Protein AF-A0A1C0BVL2-F1 (afdb_monomer)

Radius of gyration: 25.2 Å; Cα contacts (8 Å, |Δi|>4): 49; chains: 1; bounding box: 38×52×66 Å

Secondary structure (DSSP, 8-state):
--HHHHHHHHHHHHHHHHHHHHHHHHHHHT---HHHHHHHHHHHHHHHHHHHHHHHTTT-HHHHHHHHHHHHHHHHHHHHHHHHHHHTT--

Solvent-accessible surface area (backbone atoms only — not comparable to full-atom values): 4889 Å² total; per-residue (Å²): 142,60,71,72,60,51,57,56,52,53,54,51,50,54,52,60,62,46,46,59,59,54,47,52,52,53,54,61,72,63,65,74,48,69,70,55,51,51,50,55,49,39,44,50,53,12,52,50,26,35,54,49,10,60,70,29,39,86,84,35,54,67,61,9,51,53,28,31,51,51,10,51,48,39,42,49,52,52,53,52,50,51,52,54,54,51,56,68,71,78,111

Mean predicted aligned error: 13.88 Å

Foldseek 3Di:
DPVVVVVVVVVVVVVVVVVVVVVVVVVVVPPCDPVNVVLVVLLVQLVVLQVVLVVCCVPPVPSSVVSNVSSCVSVVVSVVVVVVVVVVVVD

Sequence (91 aa):
MDDIKLDKNTKLQETLDVLPSTLHTVTKQCEIDDDTLIRISLLGAGALLLAGGAILHEKHPIASKVSAIGGIGCIGAEIARTIVKKQKQDD

Structure (mmCIF, N/CA/C/O backbone):
data_AF-A0A1C0BVL2-F1
#
_entry.id   AF-A0A1C0BVL2-F1
#
loop_
_atom_site.group_PDB
_atom_site.id
_atom_site.type_symbol
_atom_site.label_atom_id
_atom_site.label_alt_id
_atom_site.label_comp_id
_atom_site.label_asym_id
_atom_site.label_entity_id
_atom_site.label_seq_id
_atom_site.pdbx_PDB_ins_code
_atom_site.Cartn_x
_atom_site.Cartn_y
_atom_site.Cartn_z
_atom_site.occupancy
_atom_site.B_iso_or_equiv
_atom_site.auth_seq_id
_atom_site.auth_comp_id
_atom_site.auth_asym_id
_atom_site.auth_atom_id
_atom_site.pdbx_PDB_model_num
ATOM 1 N N . MET A 1 1 ? 13.416 45.681 46.530 1.00 50.59 1 MET A N 1
ATOM 2 C CA . MET A 1 1 ? 13.608 45.498 45.068 1.00 50.59 1 MET A CA 1
ATOM 3 C C . MET A 1 1 ? 13.558 44.001 44.753 1.00 50.59 1 MET A C 1
ATOM 5 O O . MET A 1 1 ? 14.310 43.508 43.918 1.00 50.59 1 MET A O 1
ATOM 9 N N . ASP A 1 2 ? 12.653 43.288 45.434 1.00 53.56 2 ASP A N 1
ATOM 10 C CA . ASP A 1 2 ? 12.751 41.842 45.678 1.00 53.56 2 ASP A CA 1
ATOM 11 C C . ASP A 1 2 ? 11.461 41.108 45.272 1.00 53.56 2 ASP A C 1
ATOM 13 O O . ASP A 1 2 ? 11.503 39.939 44.899 1.00 53.56 2 ASP A O 1
ATOM 17 N N . ASP A 1 3 ? 10.338 41.827 45.179 1.00 53.69 3 ASP A N 1
ATOM 18 C CA . ASP A 1 3 ? 9.028 41.266 44.818 1.00 53.69 3 ASP A CA 1
ATOM 19 C C . ASP A 1 3 ? 8.926 40.876 43.331 1.00 53.69 3 ASP A C 1
ATOM 21 O O . ASP A 1 3 ? 8.235 39.929 42.964 1.00 53.69 3 ASP A O 1
ATOM 25 N N . ILE A 1 4 ? 9.688 41.545 42.456 1.00 52.91 4 ILE A N 1
ATOM 26 C CA . ILE A 1 4 ? 9.707 41.266 41.005 1.00 52.91 4 ILE A CA 1
ATOM 27 C C . ILE A 1 4 ? 10.491 39.978 40.689 1.00 52.91 4 ILE A C 1
ATOM 29 O O . ILE A 1 4 ? 10.265 39.341 39.658 1.00 52.91 4 ILE A O 1
ATOM 33 N N . LYS A 1 5 ? 11.434 39.582 41.557 1.00 51.97 5 LYS A N 1
ATOM 34 C CA . LYS A 1 5 ? 12.185 38.326 41.392 1.00 51.97 5 LYS A CA 1
ATOM 35 C C . LYS A 1 5 ? 11.355 37.109 41.799 1.00 51.97 5 LYS A C 1
ATOM 37 O O . LYS A 1 5 ? 11.525 36.060 41.181 1.00 51.97 5 LYS A O 1
ATOM 42 N N . LEU A 1 6 ? 10.463 37.257 42.780 1.00 53.16 6 LEU A N 1
ATOM 43 C CA . LEU A 1 6 ? 9.615 36.170 43.263 1.00 53.16 6 LEU A CA 1
ATOM 44 C C . LEU A 1 6 ? 8.544 35.786 42.224 1.00 53.16 6 LEU A C 1
ATOM 46 O O . LEU A 1 6 ? 8.459 34.616 41.872 1.00 53.16 6 LEU A O 1
ATOM 50 N N . ASP A 1 7 ? 7.850 36.762 41.619 1.00 56.41 7 ASP A N 1
ATOM 51 C CA . ASP A 1 7 ? 6.824 36.528 40.575 1.00 56.41 7 ASP A CA 1
ATOM 52 C C . ASP A 1 7 ? 7.365 35.766 39.350 1.00 56.41 7 ASP A C 1
ATOM 54 O O . ASP A 1 7 ? 6.716 34.872 38.801 1.00 56.41 7 ASP A O 1
ATOM 58 N N . LYS A 1 8 ? 8.598 36.079 38.933 1.00 55.72 8 LYS A N 1
ATOM 59 C CA . LYS A 1 8 ? 9.244 35.403 37.798 1.00 55.72 8 LYS A CA 1
ATOM 60 C C . LYS A 1 8 ? 9.602 33.954 38.113 1.00 55.72 8 LYS A C 1
ATOM 62 O O . LYS A 1 8 ? 9.532 33.114 37.221 1.00 55.72 8 LYS A O 1
ATOM 67 N N . ASN A 1 9 ? 9.988 33.667 39.355 1.00 56.12 9 ASN A N 1
ATOM 68 C CA . ASN A 1 9 ? 10.331 32.317 39.791 1.00 56.12 9 ASN A CA 1
ATOM 69 C C . ASN A 1 9 ? 9.073 31.435 39.876 1.00 56.12 9 ASN A C 1
ATOM 71 O O . ASN A 1 9 ? 9.080 30.321 39.363 1.00 56.12 9 ASN A O 1
ATOM 75 N N . THR A 1 10 ? 7.963 31.979 40.386 1.00 60.78 10 THR A N 1
ATOM 76 C CA . THR A 1 10 ? 6.672 31.278 40.463 1.00 60.78 10 THR A CA 1
ATOM 77 C C . THR A 1 10 ? 6.110 30.939 39.079 1.00 60.78 10 THR A C 1
ATOM 79 O O . THR A 1 10 ? 5.740 29.794 38.843 1.00 60.78 10 THR A O 1
ATOM 82 N N . LYS A 1 11 ? 6.150 31.874 38.117 1.00 61.00 11 LYS A N 1
ATOM 83 C CA . LYS A 1 11 ? 5.722 31.609 36.727 1.00 61.00 11 LYS A CA 1
ATOM 84 C C . LYS A 1 11 ? 6.572 30.559 36.016 1.00 61.00 11 LYS A C 1
ATOM 86 O O . LYS A 1 11 ? 6.054 29.778 35.218 1.00 61.00 11 LYS A O 1
ATOM 91 N N . LEU A 1 12 ? 7.881 30.545 36.276 1.00 62.16 12 LEU A N 1
ATOM 92 C CA . LEU A 1 12 ? 8.782 29.517 35.751 1.00 62.16 12 LEU A CA 1
ATOM 93 C C . LEU A 1 12 ? 8.438 28.141 36.332 1.00 62.16 12 LEU A C 1
ATOM 95 O O . LEU A 1 12 ? 8.389 27.175 35.577 1.00 62.16 12 LEU A O 1
ATOM 99 N N . GLN A 1 13 ? 8.144 28.070 37.632 1.00 60.69 13 GLN A N 1
ATOM 100 C CA . GLN A 1 13 ? 7.748 26.840 38.318 1.00 60.69 13 GLN A CA 1
ATOM 101 C C . GLN A 1 13 ? 6.411 26.295 37.787 1.00 60.69 13 GLN A C 1
ATOM 103 O O . GLN A 1 13 ? 6.331 25.124 37.434 1.00 60.69 13 GLN A O 1
ATOM 108 N N . GLU A 1 14 ? 5.400 27.153 37.618 1.00 61.47 14 GLU A N 1
ATOM 109 C CA . GLU A 1 14 ? 4.104 26.769 37.035 1.00 61.47 14 GLU A CA 1
ATOM 110 C C . GLU A 1 14 ? 4.245 26.294 35.582 1.00 61.47 14 GLU A C 1
ATOM 112 O O . GLU A 1 14 ? 3.633 25.310 35.177 1.00 61.47 14 GLU A O 1
ATOM 117 N N . THR A 1 15 ? 5.103 26.943 34.789 1.00 60.91 15 THR A N 1
ATOM 118 C CA . THR A 1 15 ? 5.370 26.515 33.405 1.00 60.91 15 THR A CA 1
ATOM 119 C C . THR A 1 15 ? 6.084 25.158 33.364 1.00 60.91 15 THR A C 1
ATOM 121 O O . THR A 1 15 ? 5.784 24.332 32.502 1.00 60.91 15 THR A O 1
ATOM 124 N N . LEU A 1 16 ? 7.006 24.910 34.302 1.00 61.81 16 LEU A N 1
ATOM 125 C CA . LEU A 1 16 ? 7.724 23.640 34.457 1.00 61.81 16 LEU A CA 1
ATOM 126 C C . LEU A 1 16 ? 6.817 22.496 34.922 1.00 61.81 16 LEU A C 1
ATOM 128 O O . LEU A 1 16 ? 7.044 21.372 34.491 1.00 61.81 16 LEU A O 1
ATOM 132 N N . ASP A 1 17 ? 5.794 22.773 35.730 1.00 64.69 17 ASP A N 1
ATOM 133 C CA . ASP A 1 17 ? 4.810 21.775 36.171 1.00 64.69 17 ASP A CA 1
ATOM 134 C C . ASP A 1 17 ? 3.788 21.438 35.077 1.00 64.69 17 ASP A C 1
ATOM 136 O O . ASP A 1 17 ? 3.343 20.294 34.953 1.00 64.69 17 ASP A O 1
ATOM 140 N N . VAL A 1 18 ? 3.451 22.407 34.221 1.00 63.88 18 VAL A N 1
ATOM 141 C CA . VAL A 1 18 ? 2.557 22.176 33.079 1.00 63.88 18 VAL A CA 1
ATOM 142 C C . VAL A 1 18 ? 3.280 21.410 31.968 1.00 63.88 18 VAL A C 1
ATOM 144 O O . VAL A 1 18 ? 2.688 20.505 31.382 1.00 63.88 18 VAL A O 1
ATOM 147 N N . LEU A 1 19 ? 4.567 21.676 31.721 1.00 65.69 19 LEU A N 1
ATOM 148 C CA . LEU A 1 19 ? 5.354 21.040 30.657 1.00 65.69 19 LEU A CA 1
ATOM 149 C C . LEU A 1 19 ? 5.260 19.496 30.614 1.00 65.69 19 LEU A C 1
ATOM 151 O O . LEU A 1 19 ? 4.976 18.980 29.535 1.00 65.69 19 LEU A O 1
ATOM 155 N N . PRO A 1 20 ? 5.430 18.731 31.712 1.00 65.56 20 PRO A N 1
ATOM 156 C CA . PRO A 1 20 ? 5.297 17.275 31.693 1.00 65.56 20 PRO A CA 1
ATOM 157 C C . PRO A 1 20 ? 3.861 16.811 31.433 1.00 65.56 20 PRO A C 1
ATOM 159 O O . PRO A 1 20 ? 3.672 15.786 30.783 1.00 65.56 20 PRO A O 1
ATOM 162 N N . SER A 1 21 ? 2.845 17.561 31.870 1.00 61.38 21 SER A N 1
ATOM 163 C CA . SER A 1 21 ? 1.440 17.233 31.590 1.00 61.38 21 SER A CA 1
ATOM 164 C C . SER A 1 21 ? 1.086 17.444 30.111 1.00 61.38 21 SER A C 1
ATOM 166 O O . SER A 1 21 ? 0.446 16.588 29.491 1.00 61.38 21 SER A O 1
ATOM 168 N N . THR A 1 22 ? 1.593 18.517 29.499 1.00 60.00 22 THR A N 1
ATOM 169 C CA . THR A 1 22 ? 1.447 18.780 28.063 1.00 60.00 22 THR A CA 1
ATOM 170 C C . THR A 1 22 ? 2.253 17.781 27.245 1.00 60.00 22 THR A C 1
ATOM 172 O O . THR A 1 22 ? 1.752 17.246 26.262 1.00 60.00 22 THR A O 1
ATOM 175 N N . LEU A 1 23 ? 3.477 17.465 27.673 1.00 59.31 23 LEU A N 1
ATOM 176 C CA . LEU A 1 23 ? 4.358 16.526 26.985 1.00 59.31 23 LEU A CA 1
ATOM 177 C C . LEU A 1 23 ? 3.791 15.107 27.047 1.00 59.31 23 LEU A C 1
ATOM 179 O O . LEU A 1 23 ? 3.722 14.448 26.025 1.00 59.31 23 LEU A O 1
ATOM 183 N N . HIS A 1 24 ? 3.257 14.670 28.186 1.00 56.84 24 HIS A N 1
ATOM 184 C CA . HIS A 1 24 ? 2.543 13.398 28.296 1.00 56.84 24 HIS A CA 1
ATOM 185 C C . HIS A 1 24 ? 1.283 13.347 27.413 1.00 56.84 24 HIS A C 1
ATOM 187 O O . HIS A 1 24 ? 0.978 12.306 26.835 1.00 56.84 24 HIS A O 1
ATOM 193 N N . THR A 1 25 ? 0.576 14.469 27.256 1.00 58.09 25 THR A N 1
ATOM 194 C CA . THR A 1 25 ? -0.580 14.569 26.349 1.00 58.09 25 THR A CA 1
ATOM 195 C C . THR A 1 25 ? -0.155 14.456 24.880 1.00 58.09 25 THR A C 1
ATOM 197 O O . THR A 1 25 ? -0.791 13.736 24.114 1.00 58.09 25 THR A O 1
ATOM 200 N N . VAL A 1 26 ? 0.959 15.086 24.499 1.00 57.41 26 VAL A N 1
ATOM 201 C CA . VAL A 1 26 ? 1.537 14.999 23.146 1.00 57.41 26 VAL A CA 1
ATOM 202 C C . VAL A 1 26 ? 2.116 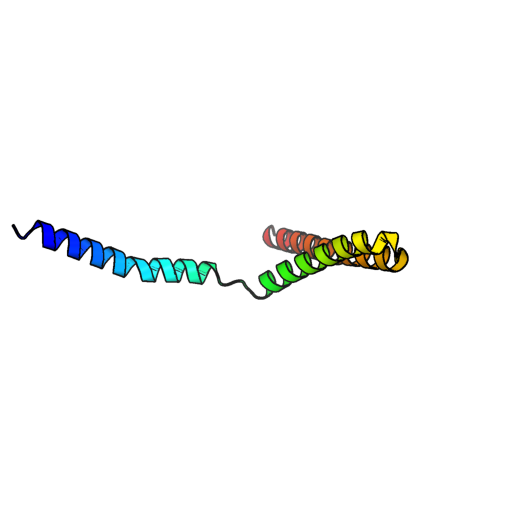13.606 22.871 1.00 57.41 26 VAL A C 1
ATOM 204 O O . VAL A 1 26 ? 1.922 13.064 21.787 1.00 57.41 26 VAL A O 1
ATOM 207 N N . THR A 1 27 ? 2.762 12.977 23.854 1.00 54.69 27 THR A N 1
ATOM 208 C CA . THR A 1 27 ? 3.284 11.608 23.729 1.00 54.69 27 THR A CA 1
ATOM 209 C C . THR A 1 27 ? 2.149 10.591 23.610 1.00 54.69 27 THR A C 1
ATOM 211 O O . THR A 1 27 ? 2.246 9.684 22.792 1.00 54.69 27 THR A O 1
ATOM 214 N N . LYS A 1 28 ? 1.031 10.778 24.329 1.00 50.16 28 LYS A N 1
ATOM 215 C CA . LYS A 1 28 ? -0.191 9.971 24.147 1.00 50.16 28 LYS A CA 1
ATOM 216 C C . LYS A 1 28 ? -0.855 10.175 22.784 1.00 50.16 28 LYS A C 1
ATOM 218 O O . LYS A 1 28 ? -1.442 9.243 22.253 1.00 50.16 28 LYS A O 1
ATOM 223 N N . GLN A 1 29 ? -0.754 11.365 22.191 1.00 53.78 29 GLN A N 1
ATOM 224 C CA . GLN A 1 29 ? -1.202 11.596 20.810 1.00 53.78 29 GLN A CA 1
ATOM 225 C C . GLN A 1 29 ? -0.294 10.947 19.753 1.00 53.78 29 GLN A C 1
ATOM 227 O O . GLN A 1 29 ? -0.691 10.859 18.594 1.00 53.78 29 GLN A O 1
ATOM 232 N N . CYS A 1 30 ? 0.898 10.485 20.136 1.00 54.22 30 CYS A N 1
ATOM 233 C CA . CYS A 1 30 ? 1.853 9.804 19.263 1.00 54.22 30 CYS A CA 1
ATOM 234 C C . CYS A 1 30 ? 1.878 8.284 19.505 1.00 54.22 30 CYS A C 1
ATOM 236 O O . CYS A 1 30 ? 2.848 7.610 19.168 1.00 54.22 30 CYS A O 1
ATOM 238 N N . GLU A 1 31 ? 0.829 7.720 20.103 1.00 54.34 31 GLU A N 1
ATOM 239 C CA . GLU A 1 31 ? 0.645 6.273 20.142 1.00 54.34 31 GLU A CA 1
ATOM 240 C C . GLU A 1 31 ? 0.013 5.853 18.808 1.00 54.34 31 GLU A C 1
ATOM 242 O O . GLU A 1 31 ? -1.206 5.779 18.643 1.00 54.34 31 GLU A O 1
ATOM 247 N N . ILE A 1 32 ? 0.866 5.700 17.790 1.00 65.06 32 ILE A N 1
ATOM 248 C CA . ILE A 1 32 ? 0.457 5.134 16.505 1.00 65.06 32 ILE A CA 1
ATOM 249 C C . ILE A 1 32 ? 0.150 3.663 16.767 1.00 65.06 32 ILE A C 1
ATOM 251 O O . ILE A 1 32 ? 1.061 2.861 16.944 1.00 65.06 32 ILE A O 1
ATOM 255 N N . ASP A 1 33 ? -1.137 3.331 16.796 1.00 81.06 33 ASP A N 1
ATOM 256 C CA . ASP A 1 33 ? -1.597 1.949 16.878 1.00 81.06 33 ASP A CA 1
ATOM 257 C C . ASP A 1 33 ? -0.987 1.106 15.745 1.00 81.06 33 ASP A C 1
ATOM 259 O O . ASP A 1 33 ? -0.832 1.592 14.616 1.00 81.06 33 ASP A O 1
ATOM 263 N N . ASP A 1 34 ? -0.680 -0.163 16.021 1.00 80.44 34 ASP A N 1
ATOM 264 C CA . ASP A 1 34 ? -0.072 -1.074 15.045 1.00 80.44 34 ASP 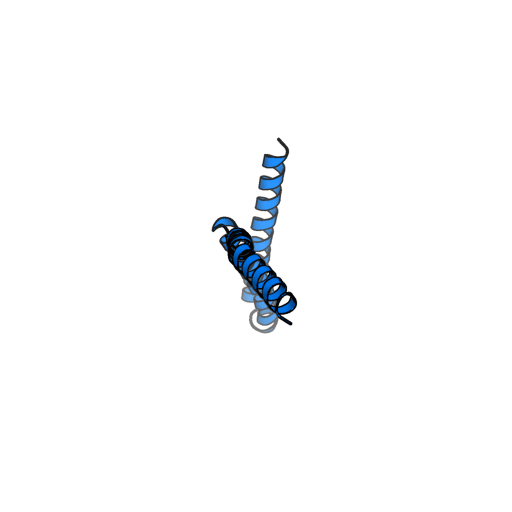A CA 1
ATOM 265 C C . ASP A 1 34 ? -0.909 -1.167 13.756 1.00 80.44 34 ASP A C 1
ATOM 267 O O . ASP A 1 34 ? -0.356 -1.231 12.655 1.00 80.44 34 ASP A O 1
ATOM 271 N N . ASP A 1 35 ? -2.245 -1.085 13.851 1.00 79.06 35 ASP A N 1
ATOM 272 C CA . ASP A 1 35 ? -3.119 -1.042 12.674 1.00 79.06 35 ASP A CA 1
ATOM 273 C C . ASP A 1 35 ? -2.864 0.224 11.846 1.00 79.06 35 ASP A C 1
ATOM 275 O O . ASP A 1 35 ? -2.796 0.154 10.623 1.00 79.06 35 ASP A O 1
ATOM 279 N N . THR A 1 36 ? -2.658 1.379 12.480 1.00 80.38 36 THR A N 1
ATOM 280 C CA . THR A 1 36 ? -2.352 2.638 11.780 1.00 80.38 36 THR A CA 1
ATOM 281 C C . THR A 1 36 ? -0.994 2.571 11.084 1.00 80.38 36 THR A C 1
ATOM 283 O O . THR A 1 36 ? -0.869 2.993 9.931 1.00 80.38 36 THR A O 1
ATOM 286 N N . LEU A 1 37 ? 0.009 1.982 11.735 1.00 84.00 37 LEU A N 1
ATOM 287 C CA . LEU A 1 37 ? 1.335 1.797 11.150 1.00 84.00 37 LEU A CA 1
ATOM 288 C C . LEU A 1 37 ? 1.300 0.858 9.936 1.00 84.00 37 LEU A C 1
ATOM 290 O O . LEU A 1 37 ? 1.909 1.154 8.902 1.00 84.00 37 LEU A O 1
ATOM 294 N N . ILE A 1 38 ? 0.546 -0.241 10.025 1.00 82.56 38 ILE A N 1
ATOM 295 C CA . ILE A 1 38 ? 0.344 -1.182 8.916 1.00 82.56 38 ILE A CA 1
ATOM 296 C C . ILE A 1 38 ? -0.337 -0.483 7.735 1.00 82.56 38 ILE A C 1
ATOM 298 O O . ILE A 1 38 ? 0.091 -0.661 6.594 1.00 82.56 38 ILE A O 1
ATOM 302 N N . ARG A 1 39 ? -1.350 0.354 7.984 1.00 83.25 39 ARG A N 1
ATOM 303 C CA . ARG A 1 39 ? -2.052 1.098 6.924 1.00 83.25 39 ARG A CA 1
ATOM 304 C C . ARG A 1 39 ? -1.143 2.075 6.194 1.00 83.25 39 ARG A C 1
ATOM 306 O O . ARG A 1 39 ? -1.116 2.088 4.965 1.00 83.25 39 ARG A O 1
ATOM 313 N N . ILE A 1 40 ? -0.386 2.880 6.941 1.00 85.44 40 ILE A N 1
ATOM 314 C CA . ILE A 1 40 ? 0.558 3.846 6.362 1.00 85.44 40 ILE A CA 1
ATOM 315 C C . ILE A 1 40 ? 1.615 3.103 5.541 1.00 85.44 40 ILE A C 1
ATOM 317 O O . ILE A 1 40 ? 1.928 3.507 4.421 1.00 85.44 40 ILE A O 1
ATOM 321 N N . SER A 1 41 ? 2.109 1.979 6.062 1.00 84.94 41 SER A N 1
ATOM 322 C CA . SER A 1 41 ? 3.080 1.131 5.370 1.00 84.94 41 SER A CA 1
ATOM 323 C C . SER A 1 41 ? 2.514 0.541 4.074 1.00 84.94 41 SER A C 1
ATOM 325 O O . SER A 1 41 ? 3.197 0.547 3.051 1.00 84.94 41 SER A O 1
ATOM 327 N N . LEU A 1 42 ? 1.256 0.084 4.078 1.00 88.62 42 LEU A N 1
ATOM 328 C CA . LEU A 1 42 ? 0.587 -0.464 2.895 1.00 88.62 42 LEU A CA 1
ATOM 329 C C . LEU A 1 42 ? 0.351 0.608 1.821 1.00 88.62 42 LEU A C 1
ATOM 331 O O . LEU A 1 42 ? 0.589 0.352 0.639 1.00 88.62 42 LEU A O 1
ATOM 335 N N . LEU A 1 43 ? -0.051 1.821 2.221 1.00 91.00 43 LEU A N 1
ATOM 336 C CA . LEU A 1 43 ? -0.164 2.963 1.307 1.00 91.00 43 LEU A CA 1
ATOM 337 C C . LEU A 1 43 ? 1.194 3.339 0.709 1.00 91.00 43 LEU A C 1
ATOM 339 O O . LEU A 1 43 ? 1.305 3.534 -0.502 1.00 91.00 43 LEU A O 1
ATOM 343 N N . GLY A 1 44 ? 2.226 3.420 1.552 1.00 90.50 44 GLY A N 1
ATOM 344 C CA . GLY A 1 44 ? 3.589 3.741 1.136 1.00 90.50 44 GLY A CA 1
ATOM 345 C C . GLY A 1 44 ? 4.144 2.716 0.147 1.00 90.50 44 GLY A C 1
ATOM 346 O O . GLY A 1 44 ? 4.669 3.091 -0.901 1.00 90.50 44 GLY A O 1
ATOM 347 N N . ALA A 1 45 ? 3.953 1.424 0.425 1.00 90.44 45 ALA A N 1
ATOM 348 C CA . ALA A 1 45 ? 4.320 0.344 -0.487 1.00 90.44 45 ALA A CA 1
ATOM 349 C C . ALA A 1 45 ? 3.558 0.439 -1.820 1.00 90.44 45 ALA A C 1
ATOM 351 O O . ALA A 1 45 ? 4.161 0.305 -2.885 1.00 90.44 45 ALA A O 1
ATOM 352 N N . GLY A 1 46 ? 2.255 0.737 -1.778 1.00 93.12 46 GLY A N 1
ATOM 353 C CA . GLY A 1 46 ? 1.441 0.924 -2.979 1.00 93.12 46 GLY A CA 1
ATOM 354 C C . GLY A 1 46 ? 1.924 2.082 -3.860 1.00 93.12 46 GLY A C 1
ATOM 355 O O . GLY A 1 46 ? 2.065 1.930 -5.076 1.00 93.12 46 GLY A O 1
ATOM 356 N N . ALA A 1 47 ? 2.252 3.221 -3.247 1.00 91.94 47 ALA A N 1
ATOM 357 C CA . ALA A 1 47 ? 2.801 4.383 -3.942 1.00 91.94 47 ALA A CA 1
ATOM 358 C C . ALA A 1 47 ? 4.185 4.097 -4.550 1.00 91.94 47 ALA A C 1
ATOM 360 O O . ALA A 1 47 ? 4.452 4.474 -5.694 1.00 91.94 47 ALA A O 1
ATOM 361 N N . LEU A 1 48 ? 5.048 3.385 -3.819 1.00 93.88 48 LEU A N 1
ATOM 362 C CA . LEU A 1 48 ? 6.372 3.004 -4.304 1.00 93.88 48 LEU A CA 1
ATOM 363 C C . LEU A 1 48 ? 6.285 2.067 -5.514 1.00 93.88 48 LEU A C 1
ATOM 365 O O . LEU A 1 48 ? 7.034 2.233 -6.474 1.00 93.88 48 LEU A O 1
ATOM 369 N N . LEU A 1 49 ? 5.346 1.120 -5.504 1.00 92.62 49 LEU A N 1
ATOM 370 C CA . LEU A 1 49 ? 5.096 0.213 -6.624 1.00 92.62 49 LEU A CA 1
ATOM 371 C C . LEU A 1 49 ? 4.585 0.945 -7.875 1.00 92.62 49 LEU A C 1
ATOM 373 O O . LEU A 1 49 ? 4.987 0.607 -8.990 1.00 92.62 49 LEU A O 1
ATOM 377 N N . LEU A 1 50 ? 3.750 1.973 -7.715 1.00 92.00 50 LEU A N 1
ATOM 378 C CA . LEU A 1 50 ? 3.313 2.826 -8.825 1.00 92.00 50 LEU A CA 1
ATOM 379 C C . LEU A 1 50 ? 4.476 3.626 -9.424 1.00 92.00 50 LEU A C 1
ATOM 381 O O . LEU A 1 50 ? 4.690 3.592 -10.637 1.00 92.00 50 LEU A O 1
ATOM 385 N N . ALA A 1 51 ? 5.254 4.304 -8.577 1.00 90.31 51 ALA A N 1
ATOM 386 C CA . ALA A 1 51 ? 6.407 5.090 -9.010 1.00 90.31 51 ALA A CA 1
ATOM 387 C C . ALA A 1 51 ? 7.486 4.206 -9.654 1.00 90.31 51 ALA A C 1
ATOM 389 O O . ALA A 1 51 ? 7.983 4.509 -10.738 1.00 90.31 51 ALA A O 1
ATOM 390 N N . GLY A 1 52 ? 7.792 3.066 -9.030 1.00 89.62 52 GLY A N 1
ATOM 391 C CA . GLY A 1 52 ? 8.693 2.057 -9.575 1.00 89.62 52 GLY A CA 1
ATOM 392 C C . GLY A 1 52 ? 8.200 1.535 -10.921 1.00 89.62 52 GLY A C 1
ATOM 393 O O . GLY A 1 52 ? 8.973 1.477 -11.874 1.00 89.62 52 GLY A O 1
ATOM 394 N N . GLY A 1 53 ? 6.901 1.246 -11.040 1.00 90.44 53 GLY A N 1
ATOM 395 C CA . GLY A 1 53 ? 6.277 0.829 -12.292 1.00 90.44 53 GLY A CA 1
ATOM 396 C C . GLY A 1 53 ? 6.469 1.848 -13.415 1.00 90.44 53 GLY A C 1
ATOM 397 O O . GLY A 1 53 ? 6.838 1.462 -14.523 1.00 90.44 53 GLY A O 1
ATOM 398 N N . ALA A 1 54 ? 6.303 3.141 -13.134 1.00 88.06 54 ALA A N 1
ATOM 399 C CA . ALA A 1 54 ? 6.541 4.203 -14.111 1.00 88.06 54 ALA A CA 1
ATOM 400 C C . ALA A 1 54 ? 8.011 4.257 -14.565 1.00 88.06 54 ALA A C 1
ATOM 402 O O . ALA A 1 54 ? 8.279 4.329 -15.762 1.00 88.06 54 ALA A O 1
ATOM 403 N N . ILE A 1 55 ? 8.962 4.132 -13.632 1.00 90.56 55 ILE A N 1
ATOM 404 C CA . ILE A 1 55 ? 10.405 4.104 -13.935 1.00 90.56 55 ILE A CA 1
ATOM 405 C C . ILE A 1 55 ? 10.774 2.867 -14.770 1.00 90.56 55 ILE A C 1
ATOM 407 O O . ILE A 1 55 ? 11.583 2.935 -15.694 1.00 90.56 55 ILE A O 1
ATOM 411 N N . LEU A 1 56 ? 10.164 1.722 -14.464 1.00 89.81 56 LEU A N 1
ATOM 412 C CA . LEU A 1 56 ? 10.381 0.454 -15.160 1.00 89.81 56 LEU A CA 1
ATOM 413 C C . LEU A 1 56 ? 9.767 0.427 -16.565 1.00 89.81 56 LEU A C 1
ATOM 415 O O . LEU A 1 56 ? 1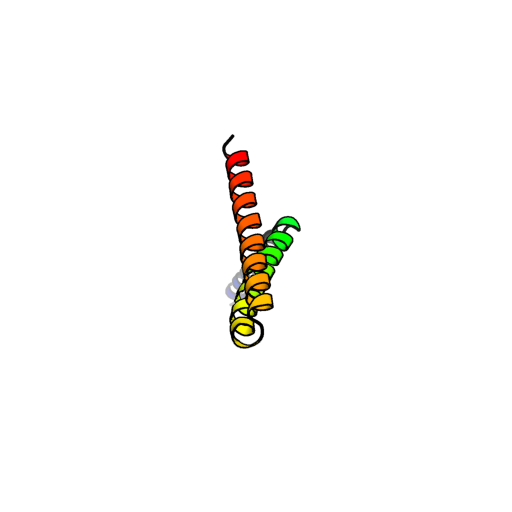0.120 -0.457 -17.343 1.00 89.81 56 LEU A O 1
ATOM 419 N N . HIS A 1 57 ? 8.8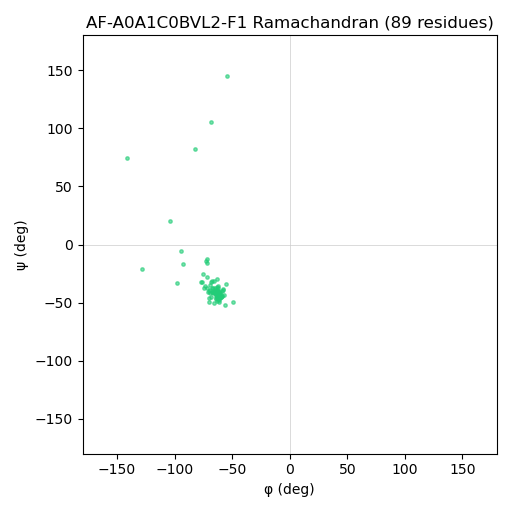60 1.348 -16.903 1.00 88.19 57 HIS A N 1
ATOM 420 C CA . HIS A 1 57 ? 8.045 1.264 -18.116 1.00 88.19 57 HIS A CA 1
ATOM 421 C C . HIS A 1 57 ? 8.876 1.214 -19.401 1.00 88.19 57 HIS A C 1
ATOM 423 O O . HIS A 1 57 ? 8.577 0.417 -20.289 1.00 88.19 57 HIS A O 1
ATOM 429 N N . GLU A 1 58 ? 9.953 1.998 -19.476 1.00 83.50 58 GLU A N 1
ATOM 430 C CA . GLU A 1 58 ? 10.797 2.059 -20.673 1.00 83.50 58 GLU A CA 1
ATOM 431 C C . GLU A 1 58 ? 11.670 0.813 -20.870 1.00 83.50 58 GLU A C 1
ATOM 433 O O . GLU A 1 58 ? 11.885 0.388 -22.002 1.00 83.50 58 GLU A O 1
ATOM 438 N N . LYS A 1 59 ? 12.176 0.210 -19.786 1.00 90.50 59 LYS A N 1
ATOM 439 C CA . LYS A 1 59 ? 13.128 -0.917 -19.865 1.00 90.50 59 LYS A CA 1
ATO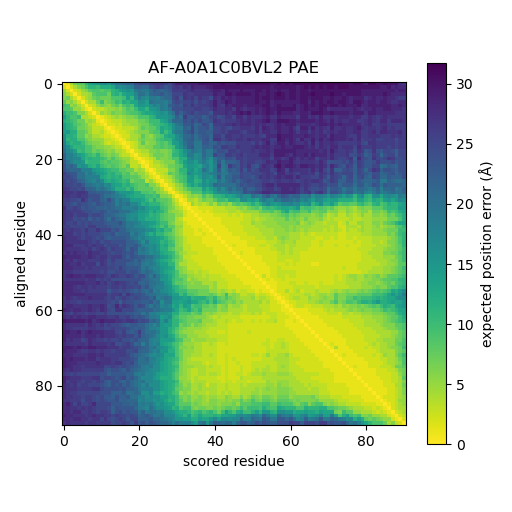M 440 C C . LYS A 1 59 ? 12.475 -2.285 -19.699 1.00 90.50 59 LYS A C 1
ATOM 442 O O . LYS A 1 59 ? 12.926 -3.266 -20.281 1.00 90.50 59 LYS A O 1
ATOM 447 N N . HIS A 1 60 ? 11.423 -2.363 -18.892 1.00 91.88 60 HIS A N 1
ATOM 448 C CA . HIS A 1 60 ? 10.773 -3.606 -18.495 1.00 91.88 60 HIS A CA 1
ATOM 449 C C . HIS A 1 60 ? 9.246 -3.416 -18.445 1.00 91.88 60 HIS A C 1
ATOM 451 O O . HIS A 1 60 ? 8.660 -3.379 -17.362 1.00 91.88 60 HIS A O 1
ATOM 457 N N . PRO A 1 61 ? 8.561 -3.344 -19.602 1.00 85.06 61 PRO A N 1
ATOM 458 C CA . PRO A 1 61 ? 7.137 -3.001 -19.675 1.00 85.06 61 PRO A CA 1
ATOM 459 C C . PRO A 1 61 ? 6.224 -4.020 -18.976 1.00 85.06 61 PRO A C 1
ATOM 461 O O . PRO A 1 61 ? 5.175 -3.657 -18.447 1.00 85.06 61 PRO A O 1
ATOM 464 N N . ILE A 1 62 ? 6.617 -5.298 -18.931 1.00 91.81 62 ILE A N 1
ATOM 465 C CA . ILE A 1 62 ? 5.869 -6.329 -18.194 1.00 91.81 62 ILE A CA 1
ATOM 466 C C . ILE A 1 62 ? 6.011 -6.104 -16.683 1.00 91.81 62 ILE A C 1
ATOM 468 O O . ILE A 1 62 ? 5.005 -6.036 -15.982 1.00 91.81 62 ILE A O 1
ATOM 472 N N . ALA A 1 63 ? 7.239 -5.922 -16.188 1.00 89.31 63 ALA A N 1
ATOM 473 C CA . ALA A 1 63 ? 7.488 -5.646 -14.771 1.00 89.31 63 ALA A CA 1
ATOM 474 C C . ALA A 1 63 ? 6.837 -4.326 -14.327 1.00 89.31 63 ALA A C 1
ATOM 476 O O . ALA A 1 63 ? 6.268 -4.256 -13.244 1.00 89.31 63 ALA A O 1
ATOM 477 N N . SER A 1 64 ? 6.845 -3.314 -15.196 1.00 93.00 64 SER A N 1
ATOM 478 C CA . SER A 1 64 ? 6.149 -2.043 -15.003 1.00 93.00 64 SER A CA 1
ATOM 479 C C . SER A 1 64 ? 4.654 -2.232 -14.760 1.00 93.00 64 SER A C 1
ATOM 481 O O . SER A 1 64 ? 4.132 -1.759 -13.752 1.00 93.00 64 SER A O 1
ATOM 483 N N . LYS A 1 65 ? 3.972 -2.983 -15.635 1.00 92.75 65 LYS A N 1
ATOM 484 C CA . LYS A 1 65 ? 2.539 -3.270 -15.493 1.00 92.75 65 LYS A CA 1
ATOM 485 C C . LYS A 1 65 ? 2.239 -4.055 -14.221 1.00 92.75 65 LYS A C 1
ATOM 487 O O . LYS A 1 65 ? 1.30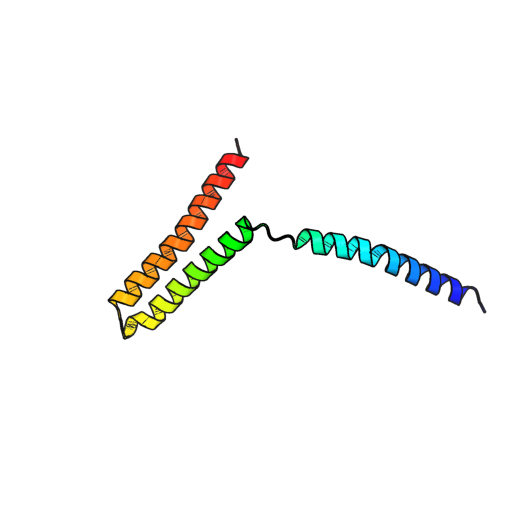4 -3.707 -13.510 1.00 92.75 65 LYS A O 1
ATOM 492 N N . VAL A 1 66 ? 3.038 -5.079 -13.914 1.00 93.25 66 VAL A N 1
ATOM 493 C CA . VAL A 1 66 ? 2.877 -5.876 -12.686 1.00 93.25 66 VAL A CA 1
ATOM 494 C C . VAL A 1 66 ? 3.051 -4.999 -11.444 1.00 93.25 66 VAL A C 1
ATOM 496 O O . VAL A 1 66 ? 2.221 -5.050 -10.541 1.00 93.25 66 VAL A O 1
ATOM 499 N N . SER A 1 67 ? 4.075 -4.145 -11.430 1.00 92.38 67 SER A N 1
ATOM 500 C CA . SER A 1 67 ? 4.326 -3.191 -10.348 1.00 92.38 67 SER A CA 1
ATOM 501 C C . SER A 1 67 ? 3.164 -2.208 -10.191 1.00 92.38 67 SER A C 1
ATOM 503 O O . SER A 1 67 ? 2.642 -2.042 -9.093 1.00 92.38 67 SER A O 1
ATOM 505 N N . ALA A 1 68 ? 2.686 -1.614 -11.287 1.00 91.69 68 ALA A N 1
ATOM 506 C CA . ALA A 1 68 ? 1.573 -0.671 -11.250 1.00 91.69 68 ALA A CA 1
ATOM 507 C C . ALA A 1 68 ? 0.272 -1.323 -10.748 1.00 91.69 68 ALA A C 1
ATOM 509 O O . ALA A 1 68 ? -0.406 -0.756 -9.895 1.00 91.69 68 ALA A O 1
ATOM 510 N N . ILE A 1 69 ? -0.051 -2.533 -11.217 1.00 92.62 69 ILE A N 1
ATOM 511 C CA . ILE A 1 69 ? -1.231 -3.287 -10.764 1.00 92.62 69 ILE A CA 1
ATOM 512 C C . ILE A 1 69 ? -1.114 -3.631 -9.276 1.00 92.62 69 ILE A C 1
ATOM 514 O O . ILE A 1 69 ? -2.078 -3.445 -8.535 1.00 92.62 69 ILE A O 1
ATOM 518 N N . GLY A 1 70 ? 0.062 -4.078 -8.823 1.00 91.00 70 GLY A N 1
ATOM 519 C CA . GLY A 1 70 ? 0.321 -4.340 -7.407 1.00 91.00 70 GLY A CA 1
ATOM 520 C C . GLY A 1 70 ? 0.121 -3.092 -6.546 1.00 91.00 70 GLY A C 1
ATOM 521 O O . GLY A 1 70 ? -0.563 -3.150 -5.527 1.00 91.00 70 GLY A O 1
ATOM 522 N N . GLY A 1 71 ? 0.633 -1.945 -7.001 1.00 91.62 71 GLY A N 1
ATOM 523 C CA . GLY A 1 71 ? 0.466 -0.667 -6.312 1.00 91.62 71 GLY A CA 1
ATOM 524 C C . GLY A 1 71 ? -0.994 -0.221 -6.197 1.00 91.62 71 GLY A C 1
ATOM 525 O O . GLY A 1 71 ? -1.448 0.139 -5.110 1.00 91.62 71 GLY A O 1
ATOM 526 N N . ILE A 1 72 ? -1.757 -0.323 -7.292 1.00 93.19 72 ILE A N 1
ATOM 527 C CA . ILE A 1 72 ? -3.203 -0.043 -7.304 1.00 93.19 72 ILE A CA 1
ATOM 528 C C . ILE A 1 72 ? -3.946 -0.992 -6.357 1.00 93.19 72 ILE A C 1
ATOM 530 O O . ILE A 1 72 ? -4.827 -0.550 -5.623 1.00 93.19 72 ILE A O 1
ATOM 534 N N . GLY A 1 73 ? -3.574 -2.275 -6.332 1.00 92.38 73 GLY A N 1
ATOM 535 C CA . GLY A 1 73 ? -4.162 -3.274 -5.440 1.00 92.38 73 GLY A CA 1
ATOM 536 C C . GLY A 1 73 ? -3.969 -2.940 -3.960 1.00 92.38 73 GLY A C 1
ATOM 537 O O . GLY A 1 73 ? -4.937 -2.972 -3.202 1.00 92.38 73 GLY A O 1
ATOM 538 N N . CYS A 1 74 ? -2.755 -2.554 -3.552 1.00 90.88 74 CYS A N 1
ATOM 539 C CA . CYS A 1 74 ? -2.463 -2.144 -2.174 1.00 90.88 74 CYS A CA 1
ATOM 540 C C . CYS A 1 74 ? -3.302 -0.932 -1.741 1.00 90.88 74 CYS A C 1
ATOM 542 O O . CYS A 1 74 ? -3.896 -0.942 -0.664 1.00 90.88 74 CYS A O 1
ATOM 544 N N . ILE A 1 75 ? -3.396 0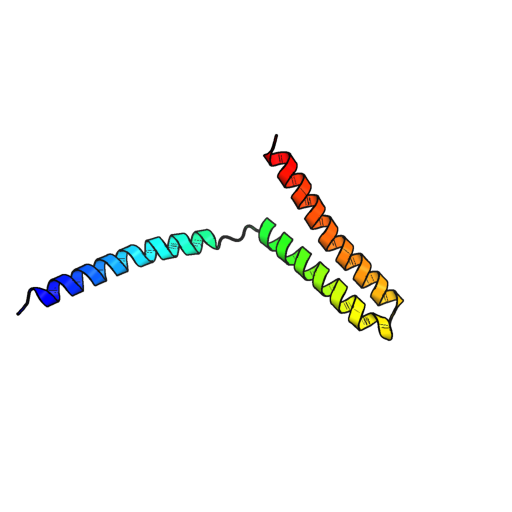.090 -2.597 1.00 90.88 75 ILE A N 1
ATOM 545 C CA . ILE A 1 75 ? -4.173 1.304 -2.308 1.00 90.88 75 ILE A CA 1
ATOM 546 C C . ILE A 1 75 ? -5.673 0.987 -2.275 1.00 90.88 75 ILE A C 1
ATOM 548 O O . ILE A 1 75 ? -6.377 1.397 -1.353 1.00 90.88 75 ILE A O 1
ATOM 552 N N . GLY A 1 76 ? -6.168 0.222 -3.250 1.00 91.31 76 GLY A N 1
ATOM 553 C CA . GLY A 1 76 ? -7.571 -0.178 -3.331 1.00 91.31 76 GLY A CA 1
ATOM 554 C C . GLY A 1 76 ? -8.020 -1.010 -2.130 1.00 91.31 76 GLY A C 1
ATOM 555 O O . GLY A 1 76 ? -9.108 -0.778 -1.603 1.00 91.31 76 GLY A O 1
ATOM 556 N N . ALA A 1 77 ? -7.174 -1.927 -1.650 1.00 88.88 77 ALA A N 1
ATOM 557 C CA . ALA A 1 77 ? -7.449 -2.720 -0.456 1.00 88.88 77 ALA A CA 1
ATOM 558 C C . ALA A 1 77 ? -7.627 -1.839 0.790 1.00 88.88 77 ALA A C 1
ATOM 560 O O . ALA A 1 77 ? -8.553 -2.060 1.574 1.00 88.88 77 ALA A O 1
ATOM 561 N N . GLU A 1 78 ? -6.798 -0.806 0.950 1.00 87.75 78 GLU A N 1
ATOM 562 C CA . GLU A 1 78 ? -6.904 0.102 2.093 1.00 87.75 78 GLU A CA 1
ATOM 563 C C . GLU A 1 78 ? -8.126 1.028 2.001 1.00 87.75 78 GLU A C 1
ATOM 565 O O . GLU A 1 78 ? -8.813 1.264 3.000 1.00 87.75 78 GLU A O 1
ATOM 570 N N . ILE A 1 79 ? -8.469 1.493 0.795 1.00 88.38 79 ILE A N 1
ATOM 571 C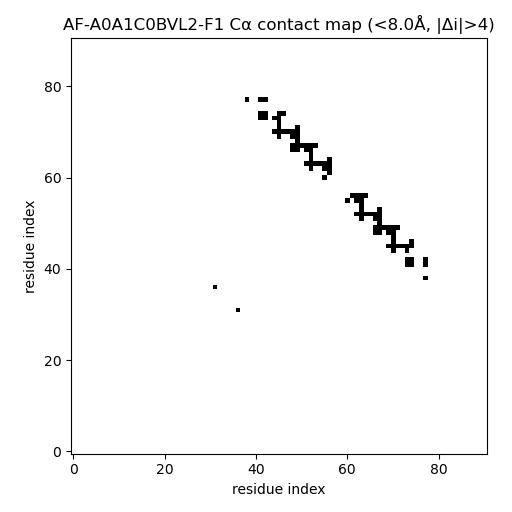 CA . ILE A 1 79 ? -9.704 2.256 0.561 1.00 88.38 79 ILE A CA 1
ATOM 572 C C . ILE A 1 79 ? -10.927 1.399 0.909 1.00 88.38 79 ILE A C 1
ATOM 574 O O . ILE A 1 79 ? -11.790 1.839 1.670 1.00 88.38 79 ILE A O 1
ATOM 578 N N . ALA A 1 80 ? -10.990 0.162 0.407 1.00 88.81 80 ALA A N 1
ATOM 579 C CA . ALA A 1 80 ? -12.090 -0.757 0.685 1.00 88.81 80 ALA A CA 1
ATOM 580 C C . ALA A 1 80 ? -12.225 -1.032 2.189 1.00 88.81 80 ALA A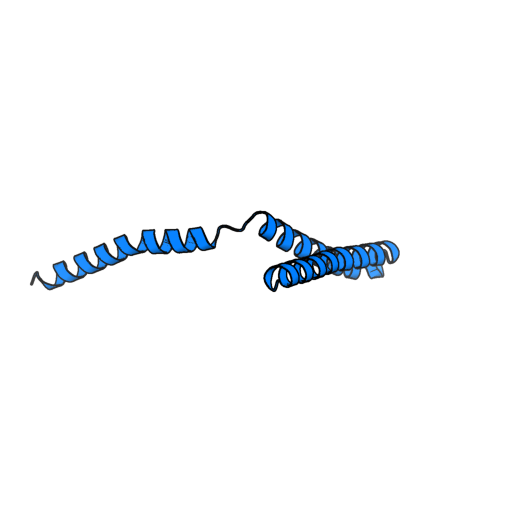 C 1
ATOM 582 O O . ALA A 1 80 ? -13.318 -0.946 2.750 1.00 88.81 80 ALA A O 1
ATOM 583 N N . ARG A 1 81 ? -11.103 -1.283 2.870 1.00 85.19 81 ARG A N 1
ATOM 584 C CA . ARG A 1 81 ? -11.062 -1.476 4.323 1.00 85.19 81 ARG A CA 1
ATOM 585 C C . ARG A 1 81 ? -11.565 -0.247 5.085 1.00 85.19 81 ARG A C 1
ATOM 587 O O . ARG A 1 81 ? -12.320 -0.400 6.044 1.00 85.19 81 ARG A O 1
ATOM 594 N N . THR A 1 82 ? -11.185 0.956 4.657 1.00 85.50 82 THR A N 1
ATOM 595 C CA . THR A 1 82 ? -11.641 2.217 5.260 1.00 85.50 82 THR A CA 1
ATOM 596 C C . THR A 1 82 ? -13.149 2.407 5.102 1.00 85.50 82 THR A C 1
ATOM 598 O O . THR A 1 82 ? -13.817 2.783 6.063 1.00 85.50 82 THR A O 1
ATOM 601 N N . ILE A 1 83 ? -13.700 2.105 3.922 1.00 88.38 83 ILE A N 1
ATOM 602 C CA . ILE A 1 83 ? -15.147 2.174 3.665 1.00 88.38 83 ILE A CA 1
ATOM 603 C C . ILE A 1 83 ? -15.900 1.190 4.568 1.00 88.38 83 ILE A C 1
ATOM 605 O O . ILE A 1 83 ? -16.855 1.587 5.228 1.00 88.38 83 ILE A O 1
ATOM 609 N N . VAL A 1 84 ? -15.436 -0.060 4.667 1.00 87.81 84 VAL A N 1
ATOM 610 C CA . VAL A 1 84 ? -16.047 -1.076 5.545 1.00 87.81 84 VAL A CA 1
ATOM 611 C C . VAL A 1 84 ? -15.979 -0.664 7.018 1.00 87.81 84 VAL A C 1
ATOM 613 O O . VAL A 1 84 ? -16.944 -0.861 7.752 1.00 87.81 84 VAL A O 1
ATOM 616 N N . LYS A 1 85 ? -14.858 -0.082 7.472 1.00 82.75 85 LYS A N 1
ATOM 617 C CA . LYS A 1 85 ? -14.745 0.438 8.846 1.00 82.75 85 LYS A CA 1
ATOM 618 C C . LYS A 1 85 ? -15.728 1.579 9.110 1.00 82.75 85 LYS A C 1
ATOM 620 O O . LYS A 1 85 ? -16.319 1.586 10.181 1.00 82.75 85 LYS A O 1
ATOM 625 N N . LYS A 1 86 ? -15.925 2.493 8.152 1.00 80.75 86 LYS A N 1
ATOM 626 C CA . LYS A 1 86 ? -16.911 3.579 8.278 1.00 80.75 86 LYS A CA 1
ATOM 627 C C . LYS A 1 86 ? -18.341 3.051 8.357 1.00 80.75 86 LYS A C 1
ATOM 629 O O . LYS A 1 86 ? -19.053 3.416 9.276 1.00 80.75 86 LYS A O 1
ATOM 634 N N . GLN A 1 87 ? -18.719 2.124 7.475 1.00 80.31 87 GLN A N 1
ATOM 635 C CA . GLN A 1 87 ? -20.060 1.523 7.492 1.00 80.31 87 GLN A CA 1
ATOM 636 C C . GLN A 1 87 ? -20.386 0.850 8.832 1.00 80.31 87 GLN A C 1
ATOM 638 O O . GLN A 1 87 ? -21.492 0.987 9.322 1.00 80.31 87 GLN A O 1
ATOM 643 N N . LYS A 1 88 ? -19.410 0.185 9.465 1.00 73.00 88 LYS A N 1
ATOM 644 C CA . LYS A 1 88 ? -19.586 -0.432 10.792 1.00 73.00 88 LYS A CA 1
ATOM 645 C C . LYS A 1 88 ? -19.666 0.554 11.963 1.00 73.00 88 LYS A C 1
ATOM 647 O O . LYS A 1 88 ? -19.964 0.118 13.067 1.00 73.00 88 LYS A O 1
ATOM 652 N N . GLN A 1 89 ? -19.288 1.818 11.774 1.00 67.06 89 GLN A N 1
ATOM 653 C CA . GLN A 1 89 ? -19.396 2.855 12.808 1.00 67.06 89 GLN A CA 1
ATOM 654 C C . GLN A 1 89 ? -20.714 3.635 12.724 1.00 67.06 89 GLN A C 1
ATOM 656 O O . GLN A 1 89 ? -21.059 4.301 13.696 1.00 67.06 89 GLN A O 1
ATOM 661 N N . ASP A 1 90 ? -21.413 3.555 11.588 1.00 57.75 90 ASP A N 1
ATOM 662 C CA . ASP A 1 90 ? -22.684 4.243 11.334 1.00 57.75 90 ASP A CA 1
ATOM 663 C C . ASP A 1 90 ? -23.927 3.364 11.646 1.00 57.75 90 ASP A C 1
ATOM 665 O O . ASP A 1 90 ? -25.046 3.876 11.583 1.00 57.75 90 ASP A O 1
ATOM 669 N N . ASP A 1 91 ? -23.732 2.082 11.996 1.00 51.47 91 ASP A N 1
ATOM 670 C CA . ASP A 1 91 ? -24.749 1.116 12.474 1.00 51.47 91 ASP A CA 1
ATOM 671 C C . ASP A 1 91 ? -24.786 1.042 14.016 1.00 51.47 91 ASP A C 1
ATOM 673 O O . ASP A 1 91 ? -25.902 0.962 14.586 1.00 51.47 91 ASP A O 1
#

pLDDT: mean 76.63, std 15.34, range [50.16, 93.88]